Protein AF-I1QFL0-F1 (afdb_monomer_lite)

Radius of gyration: 21.92 Å; chains: 1; bounding box: 40×45×77 Å

Structure (mmCIF, N/CA/C/O backbone):
data_AF-I1QFL0-F1
#
_entry.id   AF-I1QFL0-F1
#
loop_
_atom_site.group_PDB
_atom_site.id
_atom_site.type_symbol
_atom_site.label_atom_id
_atom_site.label_alt_id
_atom_site.label_comp_id
_atom_site.label_asym_id
_atom_site.label_entity_id
_atom_site.label_seq_id
_atom_site.pdbx_PDB_ins_code
_atom_site.Cartn_x
_atom_site.Cartn_y
_atom_site.Cartn_z
_atom_site.occupancy
_atom_site.B_iso_or_equiv
_atom_site.auth_seq_id
_atom_site.auth_comp_id
_atom_site.auth_asym_id
_atom_site.auth_atom_id
_atom_site.pdbx_PDB_model_num
ATOM 1 N N . MET A 1 1 ? -21.393 17.567 -50.761 1.00 39.19 1 MET A N 1
ATOM 2 C CA . MET A 1 1 ? -20.874 18.496 -49.731 1.00 39.19 1 MET A CA 1
ATOM 3 C C . MET A 1 1 ? -21.775 18.361 -48.509 1.00 39.19 1 MET A C 1
ATOM 5 O O . MET A 1 1 ? -22.960 18.579 -48.677 1.00 39.19 1 MET A O 1
ATOM 9 N N . ASN A 1 2 ? -21.378 17.902 -47.321 1.00 42.41 2 ASN A N 1
ATOM 10 C CA . ASN A 1 2 ? -20.069 17.861 -46.672 1.00 42.41 2 ASN A CA 1
ATOM 11 C C . ASN A 1 2 ? -19.902 16.596 -45.813 1.00 42.41 2 ASN A C 1
ATOM 13 O O . ASN A 1 2 ? -20.861 16.029 -45.301 1.00 42.41 2 ASN A O 1
ATOM 17 N N . THR A 1 3 ? -18.644 16.191 -45.703 1.00 38.69 3 THR A N 1
ATOM 18 C CA . THR A 1 3 ? -18.072 15.011 -45.052 1.00 38.69 3 THR A CA 1
ATOM 19 C C . THR A 1 3 ? -17.968 15.163 -43.533 1.00 38.69 3 THR A C 1
ATOM 21 O O . THR A 1 3 ? -17.360 16.118 -43.052 1.00 38.69 3 THR A O 1
ATOM 24 N N . ILE A 1 4 ? -18.487 14.183 -42.791 1.00 53.47 4 ILE A N 1
ATOM 25 C CA . ILE A 1 4 ? -18.209 13.965 -41.364 1.00 53.47 4 ILE A CA 1
ATOM 26 C C . ILE A 1 4 ? -17.031 12.978 -41.294 1.00 53.47 4 ILE A C 1
ATOM 28 O O . ILE A 1 4 ? -17.147 11.895 -41.874 1.00 53.47 4 ILE A O 1
ATOM 32 N N . PRO A 1 5 ? -15.896 13.302 -40.647 1.00 47.22 5 PRO A N 1
ATOM 33 C CA . PRO A 1 5 ? -14.828 12.332 -40.473 1.00 47.22 5 PRO A CA 1
ATOM 34 C C . PRO A 1 5 ? -15.275 11.299 -39.435 1.00 47.22 5 PRO A C 1
ATOM 36 O O . PRO A 1 5 ? -15.383 11.589 -38.244 1.00 47.22 5 PRO A O 1
ATOM 39 N N . PHE A 1 6 ? -15.565 10.091 -39.914 1.00 46.38 6 PHE A N 1
ATOM 40 C CA . PHE A 1 6 ? -15.706 8.906 -39.082 1.00 46.38 6 PHE A CA 1
ATOM 41 C C . PHE A 1 6 ? -14.390 8.691 -38.330 1.00 46.38 6 PHE A C 1
ATOM 43 O O . PHE A 1 6 ? -13.357 8.381 -38.924 1.00 46.38 6 PHE A O 1
ATOM 50 N N . LEU A 1 7 ? -14.444 8.900 -37.015 1.00 43.97 7 LEU A N 1
ATOM 51 C CA . LEU A 1 7 ? -13.433 8.470 -36.061 1.00 43.97 7 LEU A CA 1
ATOM 52 C C . LEU A 1 7 ? -13.260 6.958 -36.216 1.00 43.97 7 LEU A C 1
ATOM 54 O O . LEU A 1 7 ? -14.128 6.176 -35.843 1.00 43.97 7 LEU A O 1
ATOM 58 N N . SER A 1 8 ? -12.152 6.578 -36.839 1.00 47.88 8 SER A N 1
ATOM 59 C CA . SER A 1 8 ? -11.707 5.201 -36.992 1.00 47.88 8 SER A CA 1
ATO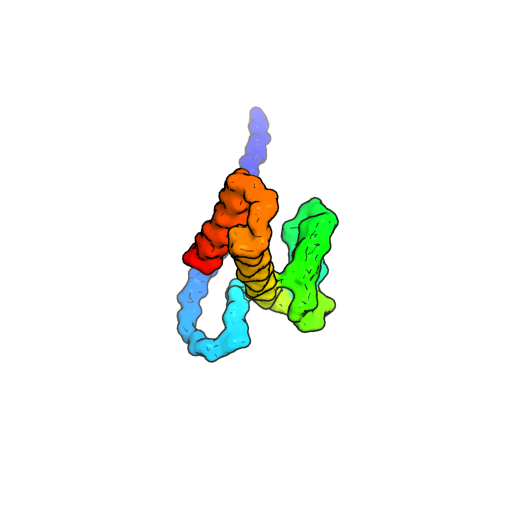M 60 C C . SER A 1 8 ? -11.231 4.684 -35.631 1.00 47.88 8 SER A C 1
ATOM 62 O O . SER A 1 8 ? -10.254 5.230 -35.109 1.00 47.88 8 SER A O 1
ATOM 64 N N . PRO A 1 9 ? -11.861 3.665 -35.018 1.00 45.81 9 PRO A N 1
ATOM 65 C CA . PRO A 1 9 ? -11.218 2.945 -33.941 1.00 45.81 9 PRO A CA 1
ATOM 66 C C . PRO A 1 9 ? -10.272 1.940 -34.596 1.00 45.81 9 PRO A C 1
ATOM 68 O O . PRO A 1 9 ? -10.695 0.976 -35.237 1.00 45.81 9 PRO A O 1
ATOM 71 N N . LEU A 1 10 ? -8.972 2.195 -34.474 1.00 40.78 10 LEU A N 1
ATOM 72 C CA . LEU A 1 10 ? -7.936 1.241 -34.842 1.00 40.78 10 LEU A CA 1
ATOM 73 C C . LEU A 1 10 ? -8.085 0.019 -33.915 1.00 40.78 10 LEU A C 1
ATOM 75 O O . LEU A 1 10 ? -7.614 0.019 -32.781 1.00 40.78 10 LEU A O 1
ATOM 79 N N . LEU A 1 11 ? -8.806 -1.002 -34.377 1.00 41.00 11 LEU A N 1
ATOM 80 C CA . LEU A 1 11 ? -8.868 -2.320 -33.751 1.00 41.00 11 LEU A CA 1
ATOM 81 C C . LEU A 1 11 ? -7.483 -2.965 -33.862 1.00 41.00 11 LEU A C 1
ATOM 83 O O . LEU A 1 11 ? -7.163 -3.611 -34.858 1.00 41.00 11 LEU A O 1
ATOM 87 N N . VAL A 1 12 ? -6.645 -2.780 -32.844 1.00 40.47 12 VAL A N 1
ATOM 88 C CA . VAL A 1 12 ? -5.424 -3.573 -32.689 1.00 40.47 12 VAL A CA 1
ATOM 89 C C . VAL A 1 12 ? -5.835 -4.915 -32.090 1.00 40.47 12 VAL A C 1
ATOM 91 O O . VAL A 1 12 ? -5.918 -5.084 -30.878 1.00 40.47 12 VAL A O 1
ATOM 94 N N . ALA A 1 13 ? -6.146 -5.870 -32.963 1.00 41.50 13 ALA A N 1
ATOM 95 C CA . ALA A 1 13 ? -6.316 -7.264 -32.585 1.00 41.50 13 ALA A CA 1
ATOM 96 C C . ALA A 1 13 ? -4.943 -7.850 -32.216 1.00 41.50 13 ALA A C 1
ATOM 98 O O . ALA A 1 13 ? -4.180 -8.271 -33.086 1.00 41.50 13 ALA A O 1
ATOM 99 N N . VAL A 1 14 ? -4.606 -7.865 -30.925 1.00 39.84 14 VAL A N 1
ATOM 100 C CA . VAL A 1 14 ? -3.444 -8.613 -30.429 1.00 39.84 14 VAL A CA 1
ATOM 101 C C . VAL A 1 14 ? -3.832 -10.089 -30.396 1.00 39.84 14 VAL A C 1
ATOM 103 O O . VAL A 1 14 ? -4.602 -10.535 -29.549 1.00 39.84 14 VAL A O 1
ATOM 106 N N . SER A 1 15 ? -3.337 -10.844 -31.373 1.00 43.16 15 SER A N 1
ATOM 107 C CA . SER A 1 15 ? -3.497 -12.296 -31.426 1.00 43.16 15 SER A CA 1
ATOM 108 C C . SER A 1 15 ? -2.584 -12.939 -30.378 1.00 43.16 15 SER A C 1
ATOM 110 O O . SER A 1 15 ? -1.368 -12.967 -30.555 1.00 43.16 15 SER A O 1
ATOM 112 N N . LEU A 1 16 ? -3.156 -13.450 -29.285 1.00 37.56 16 LEU A N 1
ATOM 113 C CA . LEU A 1 16 ? -2.438 -14.268 -28.305 1.00 37.56 16 LEU A CA 1
ATOM 114 C C . LEU A 1 16 ? -2.260 -15.683 -28.868 1.00 37.56 16 LEU A C 1
ATOM 116 O O . LEU A 1 16 ? -3.172 -16.508 -28.830 1.00 37.56 16 LEU A O 1
ATOM 120 N N . ILE A 1 17 ? -1.076 -15.958 -29.414 1.00 45.06 17 ILE A N 1
ATOM 121 C CA . ILE A 1 17 ? -0.654 -17.318 -29.753 1.00 45.06 17 ILE A CA 1
ATOM 122 C C . ILE A 1 17 ? -0.263 -18.005 -28.442 1.00 45.06 17 ILE A C 1
ATOM 124 O O . ILE A 1 17 ? 0.772 -17.698 -27.855 1.00 45.06 17 ILE A O 1
ATOM 128 N N . VAL A 1 18 ? -1.101 -18.931 -27.978 1.00 51.50 18 VAL A N 1
ATOM 129 C CA . VAL A 1 18 ? -0.789 -19.812 -26.848 1.00 51.50 18 VAL A CA 1
ATOM 130 C C . VAL A 1 18 ? 0.084 -20.956 -27.364 1.00 51.50 18 VAL A C 1
ATOM 132 O O . VAL A 1 18 ? -0.412 -21.888 -27.995 1.00 51.50 18 VAL A O 1
ATOM 135 N N . ALA A 1 19 ? 1.387 -20.886 -27.099 1.00 43.00 19 ALA A N 1
ATOM 136 C CA . ALA A 1 19 ? 2.291 -22.030 -27.170 1.00 43.00 19 ALA A CA 1
ATOM 137 C C . ALA A 1 19 ? 2.726 -22.383 -25.742 1.00 43.00 19 ALA A C 1
ATOM 139 O O . ALA A 1 19 ? 3.189 -21.525 -24.995 1.00 43.00 19 ALA A O 1
ATOM 140 N N . GLY A 1 20 ? 2.453 -23.625 -25.346 1.00 36.09 20 GLY A N 1
ATOM 141 C CA . GLY A 1 20 ? 2.413 -24.049 -23.953 1.00 36.09 20 GLY A CA 1
ATOM 142 C C . GLY A 1 20 ? 3.735 -24.453 -23.297 1.00 36.09 20 GLY A C 1
ATOM 143 O O . GLY A 1 20 ? 4.782 -24.533 -23.927 1.00 36.09 20 GLY A O 1
ATOM 144 N N . ALA A 1 21 ? 3.563 -24.760 -22.007 1.00 46.59 21 ALA A N 1
ATOM 145 C CA . ALA A 1 21 ? 4.298 -25.657 -21.113 1.00 46.59 21 ALA A CA 1
ATOM 146 C C . ALA A 1 21 ? 5.836 -25.566 -21.044 1.00 46.59 21 ALA A C 1
ATOM 148 O O . ALA A 1 21 ? 6.559 -26.076 -21.895 1.00 46.59 21 ALA A O 1
ATOM 149 N N . GLY A 1 22 ? 6.321 -25.086 -19.897 1.00 33.81 22 GLY A N 1
ATOM 150 C CA . GLY A 1 22 ? 7.678 -25.299 -19.400 1.00 33.81 22 GLY A CA 1
ATOM 151 C C . GLY A 1 22 ? 7.699 -25.138 -17.881 1.00 33.81 22 GLY A C 1
ATOM 152 O O . GLY A 1 22 ? 7.026 -24.265 -17.349 1.00 33.81 22 GLY A O 1
ATOM 153 N N . ALA A 1 23 ? 8.387 -26.050 -17.204 1.00 42.50 23 ALA A N 1
ATOM 154 C CA . ALA A 1 23 ? 8.416 -26.242 -15.760 1.00 42.50 23 ALA A CA 1
ATOM 155 C C . ALA A 1 23 ? 8.967 -25.041 -14.965 1.00 42.50 23 ALA A C 1
ATOM 157 O O . ALA A 1 23 ? 9.632 -24.171 -15.516 1.00 42.50 23 ALA A O 1
ATOM 158 N N . GLY A 1 24 ? 8.663 -25.034 -13.663 1.00 48.25 24 GLY A N 1
ATOM 159 C CA . GLY A 1 24 ? 8.942 -23.948 -12.730 1.00 48.25 24 GLY A CA 1
ATOM 160 C C . GLY A 1 24 ? 10.386 -23.450 -12.710 1.00 48.25 24 GLY A C 1
ATOM 161 O O . GLY A 1 24 ? 11.332 -24.233 -12.665 1.00 48.25 24 GLY A O 1
ATOM 162 N N . ASP A 1 25 ? 10.486 -22.127 -12.660 1.00 41.09 25 ASP A N 1
ATOM 163 C CA . ASP A 1 25 ? 11.619 -21.368 -12.155 1.00 41.09 25 ASP A CA 1
ATOM 164 C C . ASP A 1 25 ? 11.053 -20.154 -11.396 1.00 41.09 25 ASP A C 1
ATOM 166 O O . ASP A 1 25 ? 10.022 -19.586 -11.784 1.00 41.09 25 ASP A O 1
ATOM 170 N N . GLU A 1 26 ? 11.671 -19.805 -10.270 1.00 53.03 26 GLU A N 1
ATOM 171 C CA . GLU A 1 26 ? 11.276 -18.700 -9.392 1.00 53.03 26 GLU A CA 1
ATOM 172 C C . GLU A 1 26 ? 11.520 -17.358 -10.092 1.00 53.03 26 GLU A C 1
ATOM 174 O O . GLU A 1 26 ? 12.549 -16.726 -9.900 1.00 53.03 26 GLU A O 1
ATOM 179 N N . THR A 1 27 ? 10.583 -16.947 -10.946 1.00 54.72 27 THR A N 1
ATOM 180 C CA . THR A 1 27 ? 10.200 -15.574 -11.346 1.00 54.72 27 THR A CA 1
ATOM 181 C C . THR A 1 27 ? 9.490 -15.667 -12.692 1.00 54.72 27 THR A C 1
ATOM 183 O O . THR A 1 27 ? 10.004 -15.268 -13.733 1.00 54.72 27 THR A O 1
ATOM 186 N N . THR A 1 28 ? 8.278 -16.224 -12.706 1.00 66.50 28 THR A N 1
ATOM 187 C CA . THR A 1 28 ? 7.445 -16.148 -13.910 1.00 66.50 28 THR A CA 1
ATOM 188 C C . THR A 1 28 ? 7.024 -14.696 -14.113 1.00 66.50 28 THR A C 1
ATOM 190 O O . THR A 1 28 ? 6.076 -14.219 -13.488 1.00 66.50 28 THR A O 1
ATOM 193 N N . THR A 1 29 ? 7.767 -13.971 -14.945 1.00 82.56 29 THR A N 1
ATOM 194 C CA . THR A 1 29 ? 7.346 -12.663 -15.431 1.00 82.56 29 THR A CA 1
ATOM 195 C C . THR A 1 29 ? 6.203 -12.834 -16.428 1.00 82.56 29 THR A C 1
ATOM 197 O O . THR A 1 29 ? 6.089 -13.852 -17.118 1.00 82.56 29 THR A O 1
ATOM 200 N N . CYS A 1 30 ? 5.305 -11.855 -16.487 1.00 84.81 30 CYS A N 1
ATOM 201 C CA . CYS A 1 30 ? 4.227 -11.844 -17.460 1.00 84.81 30 CYS A CA 1
ATOM 202 C C . CYS A 1 30 ? 4.830 -11.721 -18.871 1.00 84.81 30 CYS A C 1
ATOM 204 O O . CYS A 1 30 ? 5.623 -10.807 -19.114 1.00 84.81 30 CYS A O 1
ATOM 206 N N . PRO A 1 31 ? 4.459 -12.590 -19.830 1.00 86.44 31 PRO A N 1
ATOM 207 C CA . PRO A 1 31 ? 4.964 -12.492 -21.193 1.00 86.44 31 PRO A CA 1
ATOM 208 C C . PRO A 1 31 ? 4.713 -11.104 -21.797 1.00 86.44 31 PRO A C 1
ATOM 210 O O . PRO A 1 31 ? 3.582 -10.623 -21.817 1.00 86.44 31 PRO A O 1
ATOM 213 N N . GLY A 1 32 ? 5.773 -10.470 -22.304 1.00 84.94 32 GLY A N 1
ATOM 214 C CA . GLY A 1 32 ? 5.699 -9.141 -22.918 1.00 84.94 32 GLY A CA 1
ATOM 215 C C . GLY A 1 32 ? 5.615 -7.976 -21.928 1.00 84.94 32 GLY A C 1
ATOM 216 O O . GLY A 1 32 ? 5.380 -6.846 -22.360 1.00 84.94 32 GLY A O 1
ATOM 217 N N . ALA A 1 33 ? 5.810 -8.217 -20.628 1.00 88.12 33 ALA A N 1
ATOM 218 C CA . ALA A 1 33 ? 5.928 -7.140 -19.661 1.00 88.12 33 ALA A CA 1
ATOM 219 C C . ALA A 1 33 ? 7.109 -6.215 -20.025 1.00 88.12 33 ALA A C 1
ATOM 221 O O . ALA A 1 33 ? 8.194 -6.681 -20.382 1.00 88.12 33 ALA A O 1
ATOM 222 N N . PRO A 1 34 ? 6.909 -4.889 -19.978 1.00 91.88 34 PRO A N 1
ATOM 223 C CA . PRO A 1 34 ? 7.977 -3.947 -20.264 1.00 91.88 34 PRO A CA 1
ATOM 224 C C . PRO A 1 3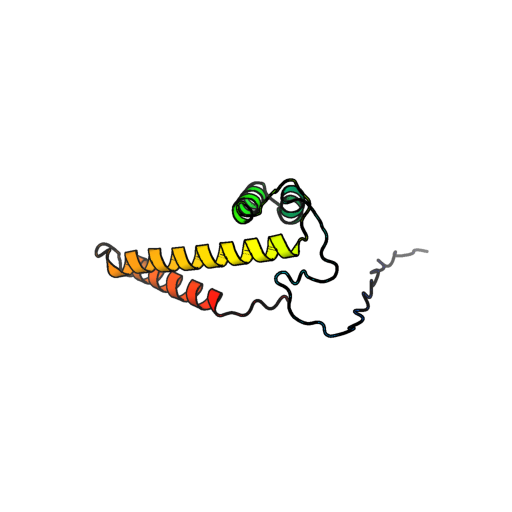4 ? 9.029 -3.964 -19.152 1.00 91.88 34 PRO A C 1
ATOM 226 O O . PRO A 1 34 ? 8.702 -4.091 -17.971 1.00 91.88 34 PRO A O 1
ATOM 229 N N . SER A 1 35 ? 10.286 -3.758 -19.538 1.00 93.62 35 SER A N 1
ATOM 230 C CA . SER A 1 35 ? 11.375 -3.466 -18.606 1.00 93.62 35 SER A CA 1
ATOM 231 C C . SER A 1 35 ? 11.485 -1.954 -18.432 1.00 93.62 35 SER A C 1
ATOM 233 O O . SER A 1 35 ? 11.538 -1.223 -19.423 1.00 93.62 35 SER A O 1
ATOM 235 N N . MET A 1 36 ? 11.474 -1.473 -17.194 1.00 94.12 36 MET A N 1
ATOM 236 C CA . MET A 1 36 ? 11.566 -0.044 -16.878 1.00 94.12 36 MET A CA 1
ATOM 237 C C . MET A 1 36 ? 12.100 0.160 -15.462 1.00 94.12 36 MET A C 1
ATOM 239 O O . MET A 1 36 ? 12.107 -0.785 -14.682 1.00 94.12 36 MET A O 1
ATOM 243 N N . THR A 1 37 ? 12.500 1.382 -15.109 1.00 94.81 37 THR A N 1
ATOM 244 C CA . THR A 1 37 ? 12.861 1.733 -13.725 1.00 94.81 37 THR A CA 1
ATOM 245 C C . THR A 1 37 ? 11.635 1.944 -12.833 1.00 94.81 37 THR A C 1
ATOM 247 O O . THR A 1 37 ? 10.524 2.199 -13.315 1.00 94.81 37 THR A O 1
ATOM 250 N N . VAL A 1 38 ? 11.852 1.958 -11.513 1.00 93.75 38 VAL A N 1
ATOM 251 C CA . VAL A 1 38 ? 10.811 2.272 -10.521 1.00 93.75 38 VAL A CA 1
ATOM 252 C C . VAL A 1 38 ? 10.242 3.676 -10.752 1.00 93.75 38 VAL A C 1
ATOM 254 O O . VAL A 1 38 ? 9.032 3.878 -10.669 1.00 93.75 38 VAL A O 1
ATOM 257 N N . GLU A 1 39 ? 11.087 4.663 -11.065 1.00 94.38 39 GLU A N 1
ATOM 258 C CA . GLU A 1 39 ? 10.643 6.029 -11.372 1.00 94.38 39 GLU A CA 1
ATOM 259 C C . GLU A 1 39 ? 9.674 6.045 -12.553 1.00 94.38 39 GLU A C 1
ATOM 261 O O . GLU A 1 39 ? 8.651 6.727 -12.504 1.00 94.38 39 GLU A O 1
ATOM 266 N N . SER A 1 40 ? 9.996 5.300 -13.609 1.00 94.81 40 SER A N 1
ATOM 267 C CA . SER A 1 40 ? 9.205 5.260 -14.838 1.00 94.81 40 SER A CA 1
ATOM 268 C C . SER A 1 40 ? 7.866 4.565 -14.596 1.00 94.81 40 SER A C 1
ATOM 270 O O . SER A 1 40 ? 6.819 5.107 -14.953 1.00 94.81 40 SER A O 1
ATOM 272 N N . ALA A 1 41 ? 7.888 3.427 -13.896 1.00 94.25 41 ALA A N 1
ATOM 273 C CA . ALA A 1 41 ? 6.686 2.714 -13.482 1.00 94.25 41 ALA A CA 1
ATOM 274 C C . ALA A 1 41 ? 5.767 3.610 -12.640 1.00 94.25 41 ALA A C 1
ATOM 276 O O . ALA A 1 41 ? 4.592 3.778 -12.969 1.00 94.25 41 ALA A O 1
ATOM 277 N N . CYS A 1 42 ? 6.311 4.264 -11.609 1.00 95.44 42 CYS A N 1
ATOM 278 C CA . CYS A 1 42 ? 5.522 5.114 -10.726 1.00 95.44 42 CYS A CA 1
ATOM 279 C C . CYS A 1 42 ? 4.983 6.364 -11.422 1.00 95.44 42 CYS A C 1
ATOM 281 O O . CYS A 1 42 ? 3.851 6.756 -11.144 1.00 95.44 42 CYS A O 1
ATOM 283 N N . ARG A 1 43 ? 5.728 6.984 -12.348 1.00 95.62 43 ARG A N 1
ATOM 284 C CA . ARG A 1 43 ? 5.198 8.110 -13.140 1.00 95.62 43 ARG A CA 1
ATOM 285 C C . ARG A 1 43 ? 4.036 7.688 -14.035 1.00 95.62 43 ARG A C 1
ATOM 287 O O . ARG A 1 43 ? 3.088 8.452 -14.156 1.00 95.62 43 ARG A O 1
ATOM 294 N N . ASN A 1 44 ? 4.089 6.493 -14.623 1.00 94.50 44 ASN A N 1
ATOM 295 C CA . ASN A 1 44 ? 3.047 6.017 -15.536 1.00 94.50 44 ASN A CA 1
ATOM 296 C C . ASN A 1 44 ? 1.699 5.766 -14.843 1.00 94.50 44 ASN A C 1
ATOM 298 O O . ASN A 1 44 ? 0.659 5.952 -15.468 1.00 94.50 44 ASN A O 1
ATOM 302 N N . VAL A 1 45 ? 1.706 5.354 -13.571 1.00 92.75 45 VAL A N 1
ATOM 303 C CA . VAL A 1 45 ? 0.479 5.015 -12.817 1.00 92.75 45 VAL A CA 1
ATOM 304 C C . VAL A 1 45 ? -0.033 6.148 -11.924 1.00 92.75 45 VAL A C 1
ATOM 306 O O . VAL A 1 45 ? -1.124 6.055 -11.363 1.00 92.75 45 VAL A O 1
ATOM 309 N N . SER A 1 46 ? 0.749 7.215 -11.758 1.00 96.25 46 SER A N 1
ATOM 310 C CA . SER A 1 46 ? 0.449 8.276 -10.797 1.00 96.25 46 SER A CA 1
ATOM 311 C C . SER A 1 46 ? -0.053 9.536 -11.483 1.00 96.25 46 SER A C 1
ATOM 313 O O . SER A 1 46 ? 0.635 10.134 -12.305 1.00 96.25 46 SER A O 1
ATOM 315 N N . HIS A 1 47 ? -1.233 9.999 -11.070 1.00 94.69 47 HIS A N 1
ATOM 316 C CA . HIS A 1 47 ? -1.805 11.271 -11.528 1.00 94.69 47 HIS A CA 1
ATOM 317 C C . HIS A 1 47 ? -1.562 12.430 -10.553 1.00 94.69 47 HIS A C 1
ATOM 319 O O . HIS A 1 47 ? -1.858 13.581 -10.865 1.00 94.69 47 HIS A O 1
ATOM 325 N N . THR A 1 48 ? -1.027 12.138 -9.368 1.00 96.81 48 THR A N 1
ATOM 326 C CA . THR A 1 48 ? -0.710 13.127 -8.333 1.00 96.81 48 THR A CA 1
ATOM 327 C C . THR A 1 48 ? 0.632 12.805 -7.684 1.00 96.81 48 THR A C 1
ATOM 329 O O . THR A 1 48 ? 1.087 11.660 -7.720 1.00 96.81 48 THR A O 1
ATOM 332 N N . GLN A 1 49 ? 1.250 13.804 -7.049 1.00 96.12 49 GLN A N 1
ATOM 333 C CA . GLN A 1 49 ? 2.504 13.603 -6.318 1.00 96.12 49 GLN A CA 1
ATOM 334 C C . GLN A 1 49 ? 2.337 12.600 -5.168 1.00 96.12 49 GLN A C 1
ATOM 336 O O . GLN A 1 49 ? 3.181 11.731 -4.993 1.00 96.12 49 GLN A O 1
ATOM 341 N N . ALA A 1 50 ? 1.209 12.648 -4.453 1.00 96.75 50 ALA A N 1
ATOM 342 C CA . ALA A 1 50 ? 0.923 11.711 -3.369 1.00 96.75 50 ALA A CA 1
ATOM 343 C C . ALA A 1 50 ? 0.854 10.252 -3.858 1.00 96.75 50 ALA A C 1
ATOM 345 O O . ALA A 1 50 ? 1.391 9.362 -3.206 1.00 96.75 50 ALA A O 1
ATOM 346 N N . MET A 1 51 ? 0.250 9.999 -5.027 1.00 94.88 51 MET A N 1
ATOM 347 C CA . MET A 1 51 ? 0.239 8.659 -5.634 1.00 94.88 51 MET A CA 1
ATOM 348 C C . MET A 1 51 ? 1.642 8.211 -6.050 1.00 94.88 51 MET A C 1
ATOM 350 O O . MET A 1 51 ? 1.999 7.052 -5.852 1.00 94.88 51 MET A O 1
ATOM 354 N N . TYR A 1 52 ? 2.445 9.133 -6.585 1.00 96.12 52 TYR A N 1
ATOM 355 C CA . TYR A 1 52 ? 3.822 8.844 -6.972 1.00 96.12 52 TYR A CA 1
ATOM 356 C C . TYR A 1 52 ? 4.674 8.461 -5.760 1.00 96.12 52 TYR A C 1
ATOM 358 O O . TYR A 1 52 ? 5.377 7.451 -5.795 1.00 96.12 52 TYR A O 1
ATOM 366 N N . ASP A 1 53 ? 4.563 9.220 -4.672 1.00 96.38 53 ASP A N 1
ATOM 367 C CA . ASP A 1 53 ? 5.289 8.958 -3.431 1.00 96.38 53 ASP A CA 1
ATOM 368 C C . ASP A 1 53 ? 4.827 7.639 -2.792 1.00 96.38 53 ASP A C 1
ATOM 370 O O . ASP A 1 53 ? 5.659 6.839 -2.363 1.00 96.38 53 ASP A O 1
ATOM 374 N N . ALA A 1 54 ? 3.519 7.353 -2.808 1.00 94.06 54 ALA A N 1
ATOM 375 C CA . ALA A 1 54 ? 2.970 6.079 -2.345 1.00 94.06 54 ALA A CA 1
ATOM 376 C C . ALA A 1 54 ? 3.476 4.892 -3.182 1.00 94.06 54 ALA A C 1
ATOM 378 O O . ALA A 1 54 ? 3.885 3.877 -2.621 1.00 94.06 54 ALA A O 1
ATOM 379 N N . CYS A 1 55 ? 3.527 5.028 -4.510 1.00 95.25 55 CYS A N 1
ATOM 380 C CA . CYS A 1 55 ? 4.099 4.012 -5.393 1.00 95.25 55 CYS A CA 1
ATOM 381 C C . CYS A 1 55 ? 5.586 3.773 -5.092 1.00 95.25 55 CYS A C 1
ATOM 383 O O . CYS A 1 55 ? 6.020 2.630 -4.949 1.00 95.25 55 CYS A O 1
ATOM 385 N N . LYS A 1 56 ? 6.371 4.847 -4.928 1.00 94.56 56 LYS A N 1
ATOM 386 C CA . LYS A 1 56 ? 7.787 4.750 -4.547 1.00 94.56 56 LYS A CA 1
ATOM 387 C C . LYS A 1 56 ? 7.962 4.061 -3.194 1.00 94.56 56 LYS A C 1
ATOM 389 O O . LYS A 1 56 ? 8.875 3.251 -3.056 1.00 94.56 56 LYS A O 1
ATOM 394 N N . GLY A 1 57 ? 7.088 4.350 -2.230 1.00 93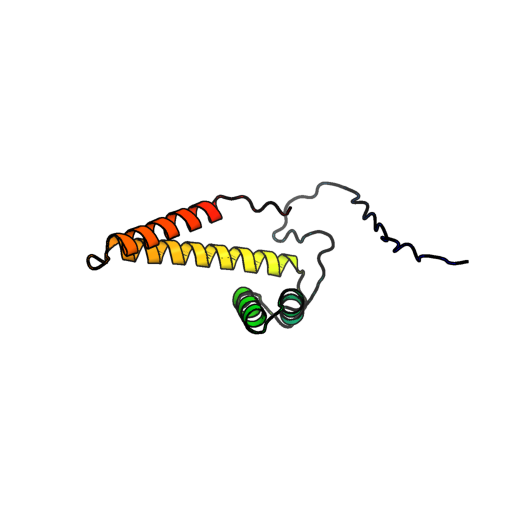.12 57 GLY A N 1
ATOM 395 C CA . GLY A 1 57 ? 7.054 3.679 -0.932 1.00 93.12 57 GLY A CA 1
ATOM 396 C C . GLY A 1 57 ? 6.744 2.186 -1.053 1.00 93.12 57 GLY A C 1
ATOM 397 O O . GLY A 1 57 ? 7.469 1.367 -0.495 1.00 93.12 57 GLY A O 1
ATOM 398 N N . ALA A 1 58 ? 5.735 1.822 -1.849 1.00 91.38 58 ALA A N 1
ATOM 399 C CA . ALA A 1 58 ? 5.350 0.430 -2.086 1.00 91.38 58 ALA A CA 1
ATOM 400 C C . ALA A 1 58 ? 6.466 -0.402 -2.745 1.00 91.38 58 ALA A C 1
ATOM 402 O O . ALA A 1 58 ? 6.560 -1.606 -2.516 1.00 91.38 58 ALA A O 1
ATOM 403 N N . LEU A 1 59 ? 7.335 0.235 -3.537 1.00 93.00 59 LEU A N 1
ATOM 404 C CA . LEU A 1 59 ? 8.447 -0.416 -4.239 1.00 93.00 59 LEU A CA 1
ATOM 405 C C . LEU A 1 59 ? 9.812 -0.228 -3.554 1.00 93.00 59 LEU A C 1
ATOM 407 O O . LEU A 1 59 ? 10.836 -0.607 -4.119 1.00 93.00 59 LEU A O 1
ATOM 411 N N . ALA A 1 60 ? 9.856 0.315 -2.333 1.00 89.31 60 ALA A N 1
ATOM 412 C CA . ALA A 1 60 ? 11.108 0.607 -1.627 1.00 89.31 60 ALA A CA 1
ATOM 413 C C . ALA A 1 60 ? 11.969 -0.640 -1.340 1.00 89.31 60 ALA A C 1
ATOM 415 O O . ALA A 1 60 ? 13.185 -0.529 -1.199 1.00 89.31 60 ALA A O 1
ATOM 416 N N . GLY A 1 61 ? 11.351 -1.825 -1.275 1.00 85.06 61 GLY A N 1
ATOM 417 C CA . GLY A 1 61 ? 12.039 -3.103 -1.073 1.00 85.06 61 GLY A CA 1
ATOM 418 C C . GLY A 1 61 ? 12.664 -3.709 -2.335 1.00 85.06 61 GLY A C 1
ATOM 419 O O . GLY A 1 61 ? 13.314 -4.747 -2.235 1.00 85.06 61 GLY A O 1
ATOM 420 N N . VAL A 1 62 ? 12.474 -3.109 -3.518 1.00 87.94 62 VAL A N 1
ATOM 421 C CA . VAL A 1 62 ? 13.037 -3.638 -4.768 1.00 87.94 62 VAL A CA 1
ATOM 422 C C . VAL A 1 62 ? 14.538 -3.312 -4.857 1.00 87.94 62 VAL A C 1
ATOM 424 O O . VAL A 1 62 ? 14.909 -2.136 -4.798 1.00 87.94 62 VAL A O 1
ATOM 427 N N . PRO A 1 63 ? 15.426 -4.314 -5.024 1.00 81.50 63 PRO A N 1
ATOM 428 C CA . PRO A 1 63 ? 16.862 -4.080 -5.164 1.00 81.50 63 PRO A CA 1
ATOM 429 C C . PRO A 1 63 ? 17.197 -3.254 -6.408 1.00 81.50 63 PRO A C 1
ATOM 431 O O . PRO A 1 63 ? 16.588 -3.431 -7.458 1.00 81.50 63 PRO A O 1
ATOM 434 N N . ASN A 1 64 ? 18.224 -2.405 -6.322 1.00 84.94 64 ASN A N 1
ATOM 435 C CA . ASN A 1 64 ? 18.713 -1.591 -7.444 1.00 84.94 64 ASN A CA 1
ATOM 436 C C . ASN A 1 64 ? 17.581 -0.832 -8.177 1.00 84.94 64 ASN A C 1
ATOM 438 O O . ASN A 1 64 ? 17.375 -1.048 -9.371 1.00 84.94 64 ASN A O 1
ATOM 442 N N . PRO A 1 65 ? 16.848 0.071 -7.501 1.00 78.31 65 PRO A N 1
ATOM 443 C CA . PRO A 1 65 ? 15.641 0.706 -8.049 1.00 78.31 65 PRO A CA 1
ATOM 444 C C . PRO A 1 65 ? 15.894 1.587 -9.287 1.00 78.31 65 PRO A C 1
ATOM 446 O O . PRO A 1 65 ? 14.961 1.870 -10.033 1.00 78.31 65 PRO A O 1
ATOM 449 N N . MET A 1 66 ? 17.151 1.996 -9.499 1.00 83.06 66 MET A N 1
ATOM 450 C CA . MET A 1 66 ? 17.608 2.768 -10.661 1.00 83.06 66 MET A CA 1
ATOM 451 C C . MET A 1 66 ? 17.904 1.902 -11.895 1.00 83.06 66 MET A C 1
ATOM 453 O O . MET A 1 66 ? 18.148 2.444 -12.968 1.00 83.06 66 MET A O 1
ATOM 457 N N . SER A 1 67 ? 17.972 0.579 -11.737 1.00 87.19 67 SER A N 1
ATOM 458 C CA . SER A 1 67 ? 18.110 -0.357 -12.855 1.00 87.19 67 SER A CA 1
ATOM 459 C C . SER A 1 67 ? 16.737 -0.697 -13.418 1.00 87.19 67 SER A C 1
ATOM 461 O O . SER A 1 67 ? 15.735 -0.611 -12.707 1.00 87.19 67 SER A O 1
ATOM 463 N N . ASP A 1 68 ? 16.698 -1.092 -14.686 1.00 90.56 68 ASP A N 1
ATOM 464 C CA . ASP A 1 68 ? 15.467 -1.587 -15.284 1.00 90.56 68 ASP A CA 1
ATOM 465 C C . ASP A 1 68 ? 15.132 -2.968 -14.716 1.00 90.56 68 ASP A C 1
ATOM 467 O O . ASP A 1 68 ? 15.994 -3.846 -14.642 1.00 90.56 68 ASP A O 1
ATOM 471 N N . HIS A 1 69 ? 13.869 -3.159 -14.343 1.00 88.75 69 HIS A N 1
ATOM 472 C CA . HIS A 1 69 ? 13.314 -4.462 -13.992 1.00 88.75 69 HIS A CA 1
ATOM 473 C C . HIS A 1 69 ? 12.057 -4.714 -14.819 1.00 88.75 69 HIS A C 1
ATOM 475 O O . HIS A 1 69 ? 11.370 -3.779 -15.237 1.00 88.75 69 HIS A O 1
ATOM 481 N N . ASP A 1 70 ? 11.737 -5.986 -15.028 1.00 92.56 70 ASP A N 1
ATOM 482 C CA . ASP A 1 70 ? 10.456 -6.388 -15.601 1.00 92.56 70 ASP A CA 1
ATOM 483 C C . ASP A 1 70 ? 9.309 -5.874 -14.713 1.00 92.56 70 ASP A C 1
ATOM 485 O O . ASP A 1 70 ? 9.327 -6.061 -13.493 1.00 92.56 70 ASP A O 1
ATOM 489 N N . ALA A 1 71 ? 8.298 -5.235 -15.307 1.00 91.06 71 ALA A N 1
ATOM 490 C CA . ALA A 1 71 ? 7.174 -4.659 -14.568 1.00 91.06 71 ALA A CA 1
ATOM 491 C C . ALA A 1 71 ? 6.426 -5.680 -13.684 1.00 91.06 71 ALA A C 1
ATOM 493 O O . ALA A 1 71 ? 5.805 -5.300 -12.688 1.00 91.06 71 ALA A O 1
ATOM 494 N N . THR A 1 72 ? 6.524 -6.977 -13.986 1.00 90.94 72 THR A N 1
ATOM 495 C CA . THR A 1 72 ? 5.981 -8.053 -13.146 1.00 90.94 72 THR A CA 1
ATOM 496 C C . THR A 1 72 ? 6.650 -8.101 -11.773 1.00 90.94 72 THR A C 1
ATOM 498 O O . THR A 1 72 ? 5.982 -8.372 -10.777 1.00 90.94 72 THR A O 1
ATOM 501 N N . VAL A 1 73 ? 7.945 -7.777 -11.679 1.00 90.75 73 VAL A N 1
ATOM 502 C CA . VAL A 1 73 ? 8.666 -7.680 -10.398 1.00 90.75 73 VAL A CA 1
ATOM 503 C C . VAL A 1 73 ? 8.043 -6.597 -9.522 1.00 90.75 73 VAL A C 1
ATOM 505 O O . VAL A 1 73 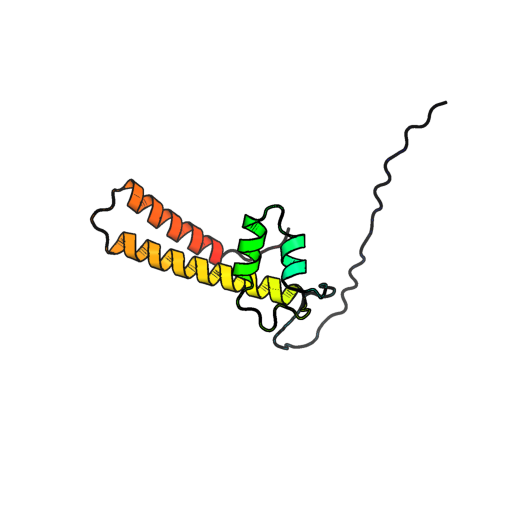? 7.821 -6.817 -8.331 1.00 90.75 73 VAL A O 1
ATOM 508 N N . TYR A 1 74 ? 7.703 -5.450 -10.112 1.00 92.06 74 TYR A N 1
ATOM 509 C CA . TYR A 1 74 ? 7.046 -4.358 -9.396 1.00 92.06 74 TYR A CA 1
ATOM 510 C C . TYR A 1 74 ? 5.633 -4.731 -8.955 1.00 92.06 74 TYR A C 1
ATOM 512 O O . TYR A 1 74 ? 5.272 -4.471 -7.810 1.00 92.06 74 TYR A O 1
ATOM 520 N N . ALA A 1 75 ? 4.857 -5.397 -9.815 1.00 90.19 75 ALA A N 1
ATOM 521 C CA . ALA A 1 75 ? 3.526 -5.882 -9.456 1.00 90.19 75 ALA A CA 1
ATOM 522 C C . ALA A 1 75 ? 3.579 -6.864 -8.271 1.00 90.19 75 ALA A C 1
ATOM 524 O O . ALA A 1 75 ? 2.842 -6.704 -7.299 1.00 90.19 75 ALA A O 1
ATOM 525 N N . LEU A 1 76 ? 4.500 -7.833 -8.303 1.00 88.94 76 LEU A N 1
ATOM 526 C CA . LEU A 1 76 ? 4.695 -8.790 -7.210 1.00 88.94 76 LEU A CA 1
ATOM 527 C C . LEU A 1 76 ? 5.141 -8.108 -5.912 1.00 88.94 76 LEU A C 1
ATOM 529 O O . LEU A 1 76 ? 4.640 -8.448 -4.840 1.00 88.94 76 LEU A O 1
ATOM 533 N N . ALA A 1 77 ? 6.068 -7.150 -5.990 1.00 89.94 77 ALA A N 1
ATOM 534 C CA . ALA A 1 77 ? 6.514 -6.387 -4.828 1.00 89.94 77 ALA A CA 1
ATOM 535 C C . ALA A 1 77 ? 5.364 -5.578 -4.208 1.00 89.94 77 ALA A C 1
ATOM 537 O O . ALA A 1 77 ? 5.164 -5.637 -2.996 1.00 89.94 77 ALA A O 1
ATOM 538 N N . ALA A 1 78 ? 4.567 -4.896 -5.035 1.00 90.50 78 ALA A N 1
ATOM 539 C CA . ALA A 1 78 ? 3.421 -4.116 -4.584 1.00 90.50 78 ALA A CA 1
ATOM 540 C C . ALA A 1 78 ? 2.349 -4.992 -3.916 1.00 90.50 78 ALA A C 1
ATOM 542 O O . ALA A 1 78 ? 1.876 -4.646 -2.837 1.00 90.50 78 ALA A O 1
ATOM 543 N N . VAL A 1 79 ? 2.005 -6.146 -4.503 1.00 89.06 79 VAL A N 1
ATOM 544 C CA . VAL A 1 79 ? 1.029 -7.083 -3.914 1.00 89.06 79 VAL A CA 1
ATOM 545 C C . VAL A 1 79 ? 1.525 -7.624 -2.575 1.00 89.06 79 VAL A C 1
ATOM 547 O O . VAL A 1 79 ? 0.784 -7.601 -1.597 1.00 89.06 79 VAL A O 1
ATOM 550 N N . ARG A 1 80 ? 2.793 -8.047 -2.488 1.00 87.94 80 ARG A N 1
ATOM 551 C CA . ARG A 1 80 ? 3.383 -8.517 -1.222 1.00 87.94 80 ARG A CA 1
ATOM 552 C C . ARG A 1 80 ? 3.380 -7.427 -0.152 1.00 87.94 80 ARG A C 1
ATOM 554 O O . ARG A 1 80 ? 3.046 -7.707 0.995 1.00 87.94 80 ARG A O 1
ATOM 561 N N . GLY A 1 81 ? 3.723 -6.194 -0.524 1.00 88.81 81 GLY A N 1
ATOM 562 C CA . GLY A 1 81 ? 3.667 -5.045 0.379 1.00 88.81 81 GLY A CA 1
ATOM 563 C C . GLY A 1 81 ? 2.245 -4.745 0.858 1.00 88.81 81 GLY A C 1
ATOM 564 O O . GLY A 1 81 ? 2.040 -4.499 2.044 1.00 88.81 81 GLY A O 1
ATOM 565 N N . ALA A 1 82 ? 1.257 -4.825 -0.036 1.00 89.19 82 ALA A N 1
ATOM 566 C CA . ALA A 1 82 ? -0.148 -4.629 0.307 1.00 89.19 82 ALA A CA 1
ATOM 567 C C . ALA A 1 82 ? -0.661 -5.706 1.273 1.00 89.19 82 ALA A C 1
ATOM 569 O O . ALA A 1 82 ? -1.297 -5.360 2.264 1.00 89.19 82 ALA A O 1
ATOM 570 N N . MET A 1 83 ? -0.331 -6.982 1.037 1.00 88.44 83 MET A N 1
ATOM 571 C CA . MET A 1 83 ? -0.684 -8.077 1.949 1.00 88.44 83 MET A CA 1
ATOM 572 C C . MET A 1 83 ? -0.049 -7.891 3.330 1.00 88.44 83 MET A C 1
ATOM 574 O O . MET A 1 83 ? -0.754 -7.918 4.329 1.00 88.44 83 MET A O 1
ATOM 578 N N . ALA A 1 84 ? 1.251 -7.586 3.395 1.00 89.12 84 ALA A N 1
ATOM 579 C CA . ALA A 1 84 ? 1.920 -7.328 4.671 1.00 89.12 84 ALA A CA 1
ATOM 5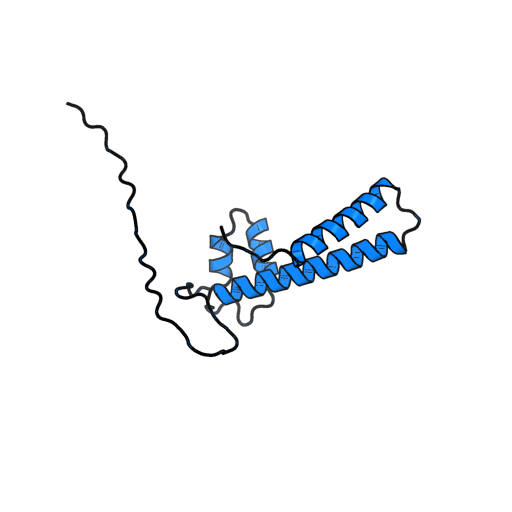80 C C . ALA A 1 84 ? 1.313 -6.125 5.422 1.00 89.12 84 ALA A C 1
ATOM 582 O O . ALA A 1 84 ? 1.231 -6.124 6.650 1.00 89.12 84 ALA A O 1
ATOM 583 N N . SER A 1 85 ? 0.870 -5.096 4.693 1.00 89.12 85 SER A N 1
ATOM 584 C CA . SER A 1 85 ? 0.169 -3.950 5.279 1.00 89.12 85 SER A CA 1
ATOM 585 C C . SER A 1 85 ? -1.234 -4.310 5.779 1.00 89.12 85 SER A C 1
ATOM 587 O O . SER A 1 85 ? -1.662 -3.758 6.794 1.00 89.12 85 SER A O 1
ATOM 589 N N . ALA A 1 86 ? -1.954 -5.194 5.083 1.00 90.25 86 ALA A N 1
ATOM 590 C CA . ALA A 1 86 ? -3.255 -5.704 5.513 1.00 90.25 86 ALA A CA 1
ATOM 591 C C . ALA A 1 86 ? -3.111 -6.529 6.800 1.00 90.25 86 ALA A C 1
ATOM 593 O O . ALA A 1 86 ? -3.745 -6.184 7.798 1.00 90.25 86 ALA A O 1
ATOM 594 N N . ASP A 1 87 ? -2.177 -7.487 6.824 1.00 90.56 87 ASP A N 1
ATOM 595 C CA . ASP A 1 87 ? -1.844 -8.297 8.004 1.00 90.56 87 ASP A CA 1
ATOM 596 C C . ASP A 1 87 ? -1.540 -7.408 9.220 1.00 90.56 87 ASP A C 1
ATOM 598 O O . ASP A 1 87 ? -2.119 -7.566 10.298 1.00 90.56 87 ASP A O 1
ATOM 602 N N . ALA A 1 88 ? -0.661 -6.414 9.047 1.00 91.94 88 ALA A N 1
ATOM 603 C CA . ALA A 1 88 ? -0.303 -5.479 10.112 1.00 91.94 88 ALA A CA 1
ATOM 604 C C . ALA A 1 88 ? -1.511 -4.670 10.616 1.00 91.94 88 ALA A C 1
ATOM 606 O O . ALA A 1 88 ? -1.622 -4.395 11.813 1.00 91.94 88 ALA A O 1
ATOM 607 N N . THR A 1 89 ? -2.432 -4.310 9.719 1.00 92.00 89 THR A N 1
ATOM 608 C CA . THR A 1 89 ? -3.656 -3.580 10.072 1.00 92.00 89 THR A CA 1
ATOM 609 C C . THR A 1 89 ? -4.616 -4.461 10.865 1.00 92.00 89 THR A C 1
ATOM 611 O O . THR A 1 89 ? -5.143 -4.013 11.883 1.00 92.00 89 THR A O 1
ATOM 614 N N . VAL A 1 90 ? -4.809 -5.717 10.452 1.00 93.81 90 VAL A N 1
ATOM 615 C CA . VAL A 1 90 ? -5.644 -6.695 11.168 1.00 93.81 90 VAL A CA 1
ATOM 616 C C . VAL A 1 90 ? -5.104 -6.937 12.575 1.00 93.81 90 VAL A C 1
ATOM 618 O O . VAL A 1 90 ? -5.873 -6.924 13.537 1.00 93.81 90 VAL A O 1
ATOM 621 N N . VAL A 1 91 ? -3.785 -7.101 12.719 1.00 94.62 91 VAL A N 1
ATOM 622 C CA . VAL A 1 91 ? -3.133 -7.249 14.030 1.00 94.62 91 VAL A CA 1
ATOM 623 C C . VAL A 1 91 ? -3.401 -6.026 14.909 1.00 94.62 91 VAL A C 1
ATOM 625 O O . VAL A 1 91 ? -3.920 -6.177 16.014 1.00 94.62 91 VAL A O 1
ATOM 628 N N . ALA A 1 92 ? -3.128 -4.819 14.409 1.00 94.62 92 ALA A N 1
ATOM 629 C CA . ALA A 1 92 ? -3.323 -3.590 15.176 1.00 94.62 92 ALA A CA 1
ATOM 630 C C . ALA A 1 92 ? -4.797 -3.358 15.562 1.00 94.62 92 ALA A C 1
ATOM 632 O O . ALA A 1 92 ? -5.092 -2.948 16.685 1.00 94.62 92 ALA A O 1
ATOM 633 N N . ALA A 1 93 ? -5.739 -3.644 14.660 1.00 94.38 93 ALA A N 1
ATOM 634 C CA . ALA A 1 93 ? -7.168 -3.523 14.937 1.00 94.38 93 ALA A CA 1
ATOM 635 C C . ALA A 1 93 ? -7.627 -4.531 16.005 1.00 94.38 93 ALA A C 1
ATOM 637 O O . ALA A 1 93 ? -8.328 -4.154 16.945 1.00 94.38 93 ALA A O 1
ATOM 638 N N . ASN A 1 94 ? -7.174 -5.786 15.924 1.00 94.50 94 ASN A N 1
ATOM 639 C CA . ASN A 1 94 ? -7.465 -6.801 16.938 1.00 94.50 94 ASN A CA 1
ATOM 640 C C . ASN A 1 94 ? -6.903 -6.432 18.314 1.00 94.50 94 ASN A C 1
ATOM 642 O O . ASN A 1 94 ? -7.568 -6.661 19.326 1.00 94.50 94 ASN A O 1
ATOM 646 N N . GLU A 1 95 ? -5.710 -5.836 18.380 1.00 95.44 95 GLU A N 1
ATOM 647 C CA . GLU A 1 95 ? -5.147 -5.338 19.639 1.00 95.44 95 GLU A CA 1
ATOM 648 C C . GLU A 1 95 ? -6.033 -4.255 20.265 1.00 95.44 95 GLU A C 1
ATOM 650 O O . GLU A 1 95 ? -6.297 -4.300 21.468 1.00 95.44 95 GLU A O 1
ATOM 655 N N . GLN A 1 96 ? -6.557 -3.323 19.462 1.00 95.50 96 GLN A N 1
ATOM 656 C CA . GLN A 1 96 ? -7.488 -2.301 19.950 1.00 95.50 96 GLN A CA 1
ATOM 657 C C . GLN A 1 96 ? -8.773 -2.932 20.492 1.00 95.50 96 GLN A C 1
ATOM 659 O O . GLN A 1 96 ? -9.157 -2.660 21.627 1.00 95.50 96 GLN A O 1
ATOM 664 N N . VAL A 1 97 ? -9.397 -3.835 19.733 1.00 94.19 97 VAL A N 1
ATOM 665 C CA . VAL A 1 97 ? -10.630 -4.531 20.145 1.00 94.19 97 VAL A CA 1
ATOM 666 C C . VAL A 1 97 ? -10.428 -5.348 21.426 1.00 94.19 97 VAL A C 1
ATOM 668 O O . VAL A 1 97 ? -11.322 -5.399 22.273 1.00 94.19 97 VAL A O 1
ATOM 671 N N . THR A 1 98 ? -9.265 -5.987 21.573 1.00 94.88 98 THR A N 1
ATOM 672 C CA . THR A 1 98 ? -8.974 -6.903 22.686 1.00 94.88 98 THR A CA 1
ATOM 673 C C . THR A 1 98 ? -8.581 -6.164 23.960 1.00 94.88 98 THR A C 1
ATOM 675 O O . THR A 1 98 ? -9.015 -6.543 25.049 1.00 94.88 98 THR A O 1
ATOM 678 N N . TYR A 1 99 ? -7.747 -5.127 23.848 1.00 95.44 99 TYR A N 1
ATOM 679 C CA . TYR A 1 99 ? -7.071 -4.536 25.005 1.00 95.44 99 TYR A CA 1
ATOM 680 C C . TYR A 1 99 ? -7.548 -3.127 25.352 1.00 95.44 99 TYR A C 1
ATOM 682 O O . TYR A 1 99 ? -7.358 -2.688 26.489 1.00 95.44 99 TYR A O 1
ATOM 690 N N . ASN A 1 100 ? -8.184 -2.406 24.427 1.00 94.75 100 ASN A N 1
ATOM 691 C CA . ASN A 1 100 ? -8.630 -1.044 24.688 1.00 94.75 100 ASN A CA 1
ATOM 692 C C . ASN A 1 100 ? -10.075 -1.014 25.203 1.00 94.75 100 ASN A C 1
ATOM 694 O O . ASN A 1 100 ? -11.035 -0.818 24.462 1.00 94.75 100 ASN A O 1
ATOM 698 N N . GLY A 1 101 ? -10.224 -1.151 26.523 1.00 92.75 101 GLY A N 1
ATOM 699 C CA . GLY A 1 101 ? -11.525 -1.063 27.196 1.00 92.75 101 GLY A CA 1
ATOM 700 C C . GLY A 1 101 ? -12.169 0.331 27.195 1.00 92.75 101 GLY A C 1
ATOM 701 O O . GLY A 1 101 ? -13.288 0.466 27.682 1.00 92.75 101 GLY A O 1
ATOM 702 N N . SER A 1 102 ? -11.484 1.360 26.680 1.00 96.44 102 SER A N 1
ATOM 703 C CA . SER A 1 102 ? -12.021 2.727 26.588 1.00 96.44 102 SER A CA 1
ATOM 704 C C . SER A 1 102 ? -12.788 2.987 25.292 1.00 96.44 102 SER A C 1
ATOM 706 O O . SER A 1 102 ? -13.380 4.055 25.156 1.00 96.44 102 SER A O 1
ATOM 708 N N . LEU A 1 103 ? -12.762 2.048 24.339 1.00 95.69 103 LEU A N 1
ATOM 709 C CA . LEU A 1 103 ? -13.465 2.198 23.069 1.00 95.69 103 LEU A CA 1
ATOM 710 C C . LEU A 1 103 ? -14.978 2.234 23.282 1.00 95.69 103 LEU A C 1
ATOM 712 O O . LEU A 1 103 ? -15.552 1.408 23.997 1.00 95.69 103 LEU A O 1
ATOM 716 N N . SER A 1 104 ? -15.636 3.166 22.602 1.00 96.25 104 SER A N 1
ATOM 717 C CA . SER A 1 104 ? -17.084 3.135 22.433 1.00 96.25 104 SER A CA 1
ATOM 718 C C . SER A 1 104 ? -17.515 1.930 21.587 1.00 96.25 104 SER A C 1
ATOM 720 O O . SER A 1 104 ? -16.719 1.315 20.874 1.00 96.25 104 SER A O 1
ATOM 722 N N . GLY A 1 105 ? -18.809 1.599 21.632 1.00 94.56 105 GLY A N 1
ATOM 723 C CA . GLY A 1 105 ? -19.363 0.535 20.789 1.00 94.56 105 GLY A CA 1
ATOM 724 C C . GLY A 1 105 ? -19.191 0.806 19.290 1.00 94.56 105 GLY A C 1
ATOM 725 O O . GLY A 1 105 ? -18.929 -0.124 18.534 1.00 94.56 105 GLY A O 1
ATOM 726 N N . GLU A 1 106 ? -19.281 2.071 18.871 1.00 95.69 106 GLU A N 1
ATOM 727 C CA . GLU A 1 106 ? -19.083 2.481 17.474 1.00 95.69 106 GLU A CA 1
ATOM 728 C C . GLU A 1 106 ? -17.624 2.312 17.037 1.00 95.69 106 GLU A C 1
ATOM 730 O O . GLU A 1 106 ? -17.364 1.739 15.981 1.00 95.69 106 GLU A O 1
ATOM 735 N N . GLU A 1 107 ? -16.665 2.738 17.864 1.00 95.00 107 GLU A N 1
ATOM 736 C CA . GLU A 1 107 ? -15.238 2.559 17.570 1.00 95.00 107 GLU A CA 1
ATOM 737 C C . GLU A 1 107 ? -14.857 1.080 17.529 1.00 95.00 107 GLU A C 1
ATOM 739 O O . GLU A 1 107 ? -14.148 0.649 16.621 1.00 95.00 107 GLU A O 1
ATOM 744 N N . LYS A 1 108 ? -15.362 0.281 18.477 1.00 95.06 108 LYS A N 1
ATOM 745 C CA . LYS A 1 108 ? -15.135 -1.164 18.484 1.00 95.06 108 LYS A CA 1
ATOM 746 C C . LYS A 1 108 ? -15.683 -1.820 17.215 1.00 95.06 108 LYS A C 1
ATOM 748 O O . LYS A 1 108 ? -14.958 -2.571 16.568 1.00 95.06 108 LYS A O 1
ATOM 753 N N . GLY A 1 109 ? -16.913 -1.477 16.825 1.00 95.50 109 GLY A N 1
ATOM 754 C CA . GLY A 1 109 ? -17.522 -1.973 15.590 1.00 95.50 109 GLY A CA 1
ATOM 755 C C . GLY A 1 109 ? -16.755 -1.553 14.332 1.00 95.50 109 GLY A C 1
ATOM 756 O O . GLY A 1 109 ? -16.651 -2.335 13.392 1.00 95.50 109 GLY A O 1
ATOM 757 N N . ALA A 1 110 ? -16.160 -0.356 14.314 1.00 96.12 110 ALA A N 1
ATOM 758 C CA . ALA A 1 110 ? -15.309 0.079 13.208 1.00 96.12 110 ALA A CA 1
ATOM 759 C C . ALA A 1 110 ? -14.027 -0.764 13.095 1.00 96.12 110 ALA A C 1
ATOM 761 O O . ALA A 1 110 ? -13.666 -1.174 11.993 1.00 96.12 110 ALA A O 1
ATOM 762 N N . TYR A 1 111 ? -13.358 -1.068 14.213 1.00 95.56 111 TYR A N 1
ATOM 763 C CA . TYR A 1 111 ? -12.188 -1.953 14.196 1.00 95.56 111 TYR A CA 1
ATOM 764 C C . TYR A 1 111 ? -12.545 -3.382 13.774 1.00 95.56 111 TYR A C 1
ATOM 766 O O . TYR A 1 111 ? -11.837 -3.955 12.948 1.00 95.56 111 TYR A O 1
ATOM 774 N N . GLU A 1 112 ? -13.643 -3.939 14.289 1.00 95.06 112 GLU A N 1
ATOM 775 C CA . GLU A 1 112 ? -14.141 -5.263 13.887 1.00 95.06 112 GLU A CA 1
ATOM 776 C C . GLU A 1 112 ? -14.462 -5.297 12.382 1.00 95.06 112 GLU A C 1
ATOM 778 O O . GLU A 1 112 ? -14.015 -6.199 11.674 1.00 95.06 112 GLU A O 1
ATOM 783 N N . GLY A 1 113 ? -15.121 -4.258 11.857 1.00 93.44 113 GLY A N 1
ATOM 784 C CA . GLY A 1 113 ? -15.390 -4.123 10.424 1.00 93.44 113 GLY A CA 1
ATOM 785 C C . GLY A 1 113 ? -14.121 -4.020 9.569 1.00 93.44 113 GLY A C 1
ATOM 786 O O . GLY A 1 113 ? -14.062 -4.598 8.484 1.00 93.44 113 GLY A O 1
ATOM 787 N N . CYS A 1 114 ? -13.077 -3.339 10.055 1.00 92.12 114 CYS A N 1
ATOM 788 C CA . CYS A 1 114 ? -11.772 -3.326 9.390 1.00 92.12 114 CYS A CA 1
ATOM 789 C C . CYS A 1 114 ? -11.159 -4.732 9.329 1.00 92.12 114 CYS A C 1
ATOM 791 O O . CYS A 1 114 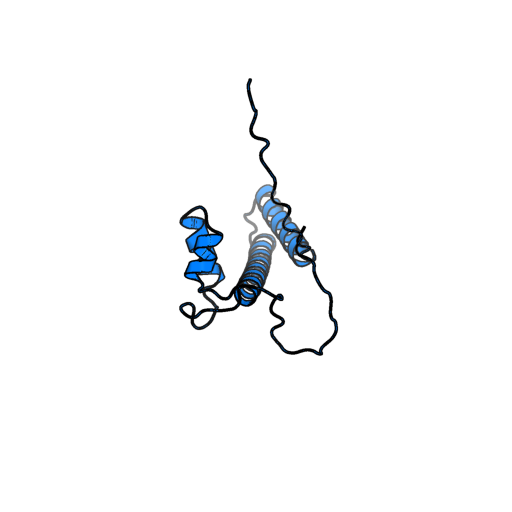? -10.692 -5.140 8.267 1.00 92.12 114 CYS A O 1
ATOM 793 N N . VAL A 1 115 ? -11.179 -5.481 10.436 1.00 93.12 115 VAL A N 1
ATOM 794 C CA . VAL A 1 115 ? -10.654 -6.856 10.488 1.00 93.12 115 VAL A CA 1
ATOM 795 C C . VAL A 1 115 ? -11.360 -7.749 9.469 1.00 93.12 115 VAL A C 1
ATOM 797 O O . VAL A 1 115 ? -10.696 -8.442 8.700 1.00 93.12 115 VAL A O 1
ATOM 800 N N . GLU A 1 116 ? -12.691 -7.691 9.407 1.00 92.19 116 GLU A N 1
ATOM 801 C CA . GLU A 1 116 ? -13.478 -8.470 8.446 1.00 92.19 116 GLU A CA 1
ATOM 802 C C . GLU A 1 116 ? -13.166 -8.094 6.992 1.00 92.19 116 GLU A C 1
ATOM 804 O O . GLU A 1 116 ? -12.975 -8.973 6.148 1.00 92.19 116 GLU A O 1
ATOM 809 N N . ALA A 1 117 ? -13.077 -6.795 6.690 1.00 90.25 117 ALA A N 1
ATOM 810 C CA . ALA A 1 117 ? -12.811 -6.316 5.337 1.00 90.25 117 ALA A CA 1
ATOM 811 C C . ALA A 1 117 ? -11.421 -6.730 4.828 1.00 90.25 117 ALA A C 1
ATOM 813 O O . ALA A 1 117 ? -11.294 -7.173 3.684 1.00 90.25 117 ALA A O 1
ATOM 814 N N . TYR A 1 118 ? -10.384 -6.621 5.665 1.00 88.00 118 TYR A N 1
ATOM 815 C CA . TYR A 1 118 ? -9.027 -7.023 5.285 1.00 88.00 118 TYR A CA 1
ATOM 816 C C . TYR A 1 118 ? -8.882 -8.543 5.173 1.00 88.00 118 TYR A C 1
ATOM 818 O O . TYR A 1 118 ? -8.314 -9.017 4.189 1.00 88.00 118 TYR A O 1
ATOM 826 N N . ALA A 1 119 ? -9.497 -9.311 6.080 1.00 85.38 119 ALA A N 1
ATOM 827 C CA . ALA A 1 119 ? -9.540 -10.766 5.959 1.00 85.38 119 ALA A CA 1
ATOM 828 C C . ALA A 1 119 ? -10.237 -11.204 4.659 1.00 85.38 119 ALA A C 1
ATOM 830 O O . ALA A 1 119 ? -9.770 -12.115 3.978 1.00 85.38 119 ALA A O 1
ATOM 831 N N . ALA A 1 120 ? -11.328 -10.543 4.259 1.00 85.31 120 ALA A N 1
ATOM 832 C CA . ALA A 1 120 ? -11.983 -10.827 2.983 1.00 85.31 120 ALA A CA 1
ATOM 833 C C . ALA A 1 120 ? -11.069 -10.522 1.783 1.00 85.31 120 ALA A C 1
ATOM 835 O O . ALA A 1 120 ? -10.996 -11.328 0.854 1.00 85.31 120 ALA A O 1
ATOM 836 N N . ALA A 1 121 ? -10.342 -9.399 1.823 1.00 81.75 121 ALA A N 1
ATOM 837 C CA . ALA A 1 121 ? -9.433 -8.987 0.757 1.00 81.75 121 ALA A CA 1
ATOM 838 C C . ALA A 1 121 ? -8.295 -9.999 0.518 1.00 81.75 121 ALA A C 1
ATOM 840 O O . ALA A 1 121 ? -7.963 -10.275 -0.636 1.00 81.75 121 ALA A O 1
ATOM 841 N N . GLU A 1 122 ? -7.752 -10.602 1.579 1.00 75.44 122 GLU A N 1
ATOM 842 C CA . GLU A 1 122 ? -6.712 -11.643 1.505 1.00 75.44 122 GLU A CA 1
ATOM 843 C C . GLU A 1 122 ? -7.184 -12.933 0.819 1.00 75.44 122 GLU A C 1
ATOM 845 O O . GLU A 1 122 ? -6.395 -13.623 0.173 1.00 75.44 122 GLU A O 1
ATOM 850 N N . HIS A 1 123 ? -8.475 -13.260 0.933 1.00 69.44 123 HIS A N 1
ATOM 851 C CA . HIS A 1 123 ? -9.049 -14.499 0.398 1.00 69.44 123 HIS A CA 1
ATOM 852 C C . HIS A 1 123 ? -9.642 -14.342 -1.009 1.00 69.44 123 HIS A C 1
ATOM 854 O O . HIS A 1 123 ? -10.000 -15.341 -1.639 1.00 69.44 123 HIS A O 1
ATOM 860 N N . THR A 1 124 ? -9.747 -13.117 -1.530 1.00 67.38 124 THR A N 1
ATOM 861 C CA . THR A 1 124 ? -10.178 -12.874 -2.912 1.00 67.38 124 THR A CA 1
ATOM 862 C C . THR A 1 124 ? -9.042 -13.147 -3.903 1.00 67.38 124 THR A C 1
ATOM 864 O O . THR A 1 124 ? -8.043 -12.425 -3.901 1.00 67.38 124 THR A O 1
ATOM 867 N N . PRO A 1 125 ? -9.175 -14.127 -4.820 1.00 49.81 125 PRO A N 1
ATOM 868 C CA . PRO A 1 125 ? -8.239 -14.258 -5.924 1.00 49.81 125 PRO A CA 1
ATOM 869 C C . PRO A 1 125 ? -8.387 -13.041 -6.845 1.00 49.81 125 PRO A C 1
ATOM 871 O O . PRO A 1 125 ? -9.425 -12.832 -7.470 1.00 49.81 125 PRO A O 1
ATOM 874 N N . TRP A 1 126 ? -7.339 -12.228 -6.900 1.00 52.41 126 TRP A N 1
ATOM 875 C CA . TRP A 1 126 ? -7.105 -11.161 -7.867 1.00 52.41 126 TRP A CA 1
ATOM 876 C C . TRP A 1 126 ? -7.350 -11.653 -9.307 1.00 52.41 126 TRP A C 1
ATOM 878 O O . TRP A 1 126 ? -6.481 -12.239 -9.948 1.00 52.41 126 TRP A O 1
ATOM 888 N N . ALA A 1 127 ? -8.556 -11.431 -9.827 1.00 30.45 127 ALA A N 1
ATOM 889 C CA . ALA A 1 127 ? -8.870 -11.613 -11.238 1.00 30.45 127 ALA A CA 1
ATOM 890 C C . ALA A 1 127 ? -8.769 -10.243 -11.925 1.00 30.45 127 ALA A C 1
ATOM 892 O O . ALA A 1 127 ? -9.591 -9.371 -11.631 1.00 30.45 127 ALA A O 1
ATOM 893 N N . PRO A 1 128 ? -7.780 -10.004 -12.804 1.00 34.34 128 PRO A N 1
ATOM 894 C CA . PRO A 1 128 ? -7.808 -8.820 -13.647 1.00 34.34 128 PRO A CA 1
ATOM 895 C C . PRO A 1 128 ? -8.978 -8.957 -14.632 1.00 34.34 128 PRO A C 1
ATOM 897 O O . PRO A 1 128 ? -9.036 -9.917 -15.401 1.00 34.34 128 PRO A O 1
ATOM 900 N N . SER A 1 129 ? -9.933 -8.031 -14.543 1.00 34.69 129 SER A N 1
ATOM 901 C CA . SER A 1 129 ? -11.052 -7.857 -15.479 1.00 34.69 129 SER A CA 1
ATOM 902 C C . SER A 1 129 ? -10.591 -7.314 -16.824 1.00 34.69 129 SER A C 1
ATOM 904 O O . SER A 1 129 ? -9.776 -6.362 -16.781 1.00 34.69 129 SER A O 1
#

InterPro domains:
  IPR035513 Invertase/pectin methylesterase inhibitor domain superfamily [G3DSA:1.20.140.40] (35-125)
  IPR035513 Invertase/pectin methylesterase inhibitor domain superfamily [SSF101148] (38-121)

Organism: Oryza glaberrima (NCBI:txid4538)

Foldseek 3Di:
DDDDDDPDDPPPPPDDDDDDDDDDDPDPADPPFDWDALQVVLVVPDPDPVSSVVSCVLCVPPPPRVGTDGVSVSVVSNVVSVLVVLVVLLVVLVCCLPPVPVDDPVSNVVSVVSNVVSVVVVPDDDDDD

Secondary structure (DSSP, 8-state):
-------------------------S--PPTTPPEE-HHHHHHHH-SSHHHHHHHHHHTTTSSSTTS-EEHHHHHHHHHHHHHHHHHHHHHHHHHHHHH-TT--HHHHHHHHHHHHHHHHHHHS-----

pLDDT: mean 79.06, std 21.38, range [30.45, 96.81]

Sequence (129 aa):
MNTIPFLSPLLVAVSLIVAGAGAGDETTTCPGAPSMTVESACRNVSHTQAMYDACKGALAGVPNPMSDHDATVYALAAVRGAMASADATVVAANEQVTYNGSLSGEEKGAYEGCVEAYAAAEHTPWAPS